Protein AF-A0A5E4AI93-F1 (afdb_monomer_lite)

Secondary structure (DSSP, 8-state):
--HHHHHHHHHHHTT-S-HHHHHHHHHHHHHHHHHT--HHHHHHHHHHHHHHHTSS-HHHHHHHHHHHHHHHHS-----S-HHHHHHHHHHHHTT---HHHHHHHHHHHHHHHHHSHHHHHHHHHHHHHHHT-

Organism: Marmota monax (NCBI:txid9995)

Radius of gyration: 15.35 Å; chains: 1; bounding box: 31×37×50 Å

Structure (mmCIF, N/CA/C/O backbone):
data_AF-A0A5E4AI93-F1
#
_entry.id   AF-A0A5E4AI93-F1
#
loop_
_atom_site.group_PDB
_atom_site.id
_atom_site.type_symbol
_atom_site.label_atom_id
_atom_site.label_alt_id
_atom_site.label_comp_id
_atom_site.label_asym_id
_atom_site.label_entity_id
_atom_site.label_seq_id
_atom_site.pdbx_PDB_ins_code
_atom_site.Cartn_x
_atom_site.Cartn_y
_atom_site.Cartn_z
_atom_site.occupancy
_atom_site.B_iso_or_equiv
_atom_site.auth_seq_id
_atom_site.auth_comp_id
_atom_site.auth_asym_id
_atom_site.auth_atom_id
_atom_site.pdbx_PDB_model_num
ATOM 1 N N . MET A 1 1 ? 15.687 -19.759 -12.188 1.00 54.41 1 MET A N 1
ATOM 2 C CA . MET A 1 1 ? 15.201 -18.393 -11.938 1.00 54.41 1 MET A CA 1
ATOM 3 C C . MET A 1 1 ? 14.155 -18.510 -10.856 1.00 54.41 1 MET A C 1
ATOM 5 O O . MET A 1 1 ? 13.080 -19.052 -11.105 1.00 54.41 1 MET A O 1
ATOM 9 N N . GLU A 1 2 ? 14.545 -18.169 -9.637 1.00 65.56 2 GLU A N 1
ATOM 10 C CA . GLU A 1 2 ? 13.668 -18.206 -8.472 1.00 65.56 2 GLU A CA 1
ATOM 11 C C . GLU A 1 2 ? 12.643 -17.069 -8.537 1.00 65.56 2 GLU A C 1
ATOM 13 O O . GLU A 1 2 ? 12.791 -16.115 -9.301 1.00 65.56 2 GLU A O 1
ATOM 18 N N . ARG A 1 3 ? 11.567 -17.156 -7.745 1.00 62.97 3 ARG A N 1
ATOM 19 C CA . ARG A 1 3 ? 10.513 -16.122 -7.720 1.00 62.97 3 ARG A CA 1
ATOM 20 C C . ARG A 1 3 ? 11.071 -14.730 -7.390 1.00 62.97 3 ARG A C 1
ATOM 22 O O . ARG A 1 3 ? 10.594 -13.751 -7.957 1.00 62.97 3 ARG A O 1
ATOM 29 N N . ALA A 1 4 ? 12.089 -14.665 -6.530 1.00 62.66 4 ALA A N 1
ATOM 30 C CA . ALA A 1 4 ? 12.788 -13.433 -6.169 1.00 62.66 4 ALA A CA 1
ATOM 31 C C . ALA A 1 4 ? 13.535 -12.812 -7.364 1.00 62.66 4 ALA A C 1
ATOM 33 O O . ALA A 1 4 ? 13.434 -11.606 -7.582 1.00 62.66 4 ALA A O 1
ATOM 34 N N . ASP A 1 5 ? 14.178 -13.632 -8.200 1.00 56.00 5 ASP A N 1
ATOM 35 C CA . ASP A 1 5 ? 14.904 -13.164 -9.388 1.00 56.00 5 ASP A CA 1
ATOM 36 C C . ASP A 1 5 ? 13.967 -12.474 -10.388 1.00 56.00 5 ASP A C 1
ATOM 38 O O . ASP A 1 5 ? 14.295 -11.432 -10.948 1.00 56.00 5 ASP A O 1
ATOM 42 N N . VAL A 1 6 ? 12.764 -13.025 -10.596 1.00 60.16 6 VAL A N 1
ATOM 43 C CA . VAL A 1 6 ? 11.783 -12.453 -11.537 1.00 60.16 6 VAL A CA 1
ATOM 44 C C . VAL A 1 6 ? 11.258 -11.103 -11.030 1.00 60.16 6 VAL A C 1
ATOM 46 O O . VAL A 1 6 ? 11.018 -10.194 -11.827 1.00 60.16 6 VAL A O 1
ATOM 49 N N . ILE A 1 7 ? 11.092 -10.958 -9.712 1.00 63.62 7 ILE A N 1
ATOM 50 C CA . ILE A 1 7 ? 10.676 -9.702 -9.073 1.00 63.62 7 ILE A CA 1
ATOM 51 C C . ILE A 1 7 ? 11.775 -8.649 -9.214 1.00 63.62 7 ILE A C 1
ATOM 53 O O . ILE A 1 7 ? 11.495 -7.540 -9.664 1.00 63.62 7 ILE A O 1
ATOM 57 N N . MET A 1 8 ? 13.017 -9.007 -8.888 1.00 66.62 8 MET A N 1
ATOM 58 C CA . MET A 1 8 ? 14.167 -8.108 -8.963 1.00 66.62 8 MET A CA 1
ATOM 59 C C . MET A 1 8 ? 14.394 -7.609 -10.395 1.00 66.62 8 MET A C 1
ATOM 61 O O . MET A 1 8 ? 14.443 -6.403 -10.620 1.00 66.62 8 MET A O 1
ATOM 65 N N . VAL A 1 9 ? 14.377 -8.511 -11.382 1.00 64.19 9 VAL A N 1
ATOM 66 C CA . VAL A 1 9 ? 14.515 -8.158 -12.806 1.00 64.19 9 VAL A CA 1
ATOM 67 C C . VAL A 1 9 ? 13.374 -7.252 -13.281 1.00 64.19 9 VAL A C 1
ATOM 69 O O . VAL A 1 9 ? 13.596 -6.316 -14.053 1.00 64.19 9 VAL A O 1
ATOM 72 N N . ALA A 1 10 ? 12.139 -7.489 -12.823 1.00 63.38 10 ALA A N 1
ATOM 73 C CA . ALA A 1 10 ? 11.013 -6.625 -13.166 1.00 63.38 10 ALA A CA 1
ATOM 74 C C . ALA A 1 10 ? 11.162 -5.220 -12.561 1.00 63.38 10 ALA A C 1
ATOM 76 O O . ALA A 1 10 ? 10.846 -4.246 -13.240 1.00 63.38 10 ALA A O 1
ATOM 77 N N . LEU A 1 11 ? 11.656 -5.106 -11.324 1.00 65.44 11 LEU A N 1
ATOM 78 C CA . LEU A 1 11 ? 11.892 -3.825 -10.652 1.00 65.44 11 LEU A CA 1
ATOM 79 C C . LEU A 1 11 ? 13.054 -3.045 -11.287 1.00 65.44 11 LEU A C 1
ATOM 81 O O . LEU A 1 11 ? 12.909 -1.852 -11.551 1.00 65.44 11 LEU A O 1
ATOM 85 N N . GLU A 1 12 ? 14.158 -3.709 -11.628 1.00 65.75 12 GLU A N 1
ATOM 86 C CA . GLU A 1 12 ? 15.295 -3.098 -12.333 1.00 65.75 12 GLU A CA 1
ATOM 87 C C . GLU A 1 12 ? 14.884 -2.561 -13.711 1.00 65.75 12 GLU A C 1
ATOM 89 O O . GLU A 1 12 ? 15.172 -1.415 -14.067 1.00 65.75 12 GLU A O 1
ATOM 94 N N . ALA A 1 13 ? 14.110 -3.341 -14.471 1.00 60.25 13 ALA A N 1
ATOM 95 C CA . ALA A 1 13 ? 13.614 -2.932 -15.782 1.00 60.25 13 ALA A CA 1
ATOM 96 C C . ALA A 1 13 ? 12.636 -1.738 -15.723 1.00 60.25 13 ALA A C 1
ATOM 98 O O . ALA A 1 13 ? 12.449 -1.041 -16.723 1.00 60.25 13 ALA A O 1
ATOM 99 N N . MET A 1 14 ? 12.040 -1.435 -14.562 1.00 63.31 14 MET A N 1
ATOM 100 C CA . MET A 1 14 ? 11.198 -0.242 -14.376 1.00 63.31 14 MET A CA 1
ATOM 101 C C . MET A 1 14 ? 11.992 1.066 -14.246 1.00 63.31 14 MET A C 1
ATOM 103 O O . MET A 1 14 ? 11.426 2.153 -14.453 1.00 63.31 14 MET A O 1
ATOM 107 N N . ILE A 1 15 ? 13.290 0.967 -13.951 1.00 63.12 15 ILE A N 1
ATOM 108 C CA . ILE A 1 15 ? 14.234 2.091 -13.914 1.00 63.12 15 ILE A CA 1
ATOM 109 C C . ILE A 1 15 ? 14.744 2.419 -15.333 1.00 63.12 15 ILE A C 1
ATOM 111 O O . ILE A 1 15 ? 15.205 3.533 -15.580 1.00 63.12 15 ILE A O 1
ATOM 115 N N . SER A 1 16 ? 14.563 1.511 -16.304 1.00 66.75 16 SER A N 1
ATOM 116 C CA . SER A 1 16 ? 14.916 1.742 -17.711 1.00 66.75 16 SER A CA 1
ATOM 117 C C . SER A 1 16 ? 14.212 2.974 -18.301 1.00 66.75 16 SER A C 1
ATOM 119 O O . SER A 1 16 ? 13.060 3.288 -17.980 1.00 66.75 16 SER A O 1
ATOM 121 N N . THR A 1 17 ? 14.907 3.671 -19.202 1.00 58.50 17 THR A N 1
ATOM 122 C CA . THR A 1 17 ? 14.374 4.776 -20.016 1.00 58.50 17 THR A CA 1
ATOM 123 C C . THR A 1 17 ? 13.781 4.292 -21.343 1.00 58.50 17 THR A C 1
ATOM 125 O O . THR A 1 17 ? 13.082 5.052 -22.018 1.00 58.50 17 THR A O 1
ATOM 128 N N . ASN A 1 18 ? 13.994 3.025 -21.712 1.00 77.12 18 ASN A N 1
ATOM 129 C CA . ASN A 1 18 ? 13.447 2.431 -22.926 1.00 77.12 18 ASN A CA 1
ATOM 130 C C . ASN A 1 18 ? 11.978 2.024 -22.732 1.00 77.12 18 ASN A C 1
ATOM 132 O O . ASN A 1 18 ? 11.627 1.181 -21.906 1.00 77.12 18 ASN A O 1
ATOM 136 N N . ARG A 1 19 ? 11.095 2.590 -23.559 1.00 68.69 19 ARG A N 1
ATOM 137 C CA . ARG A 1 19 ? 9.645 2.360 -23.502 1.00 68.69 19 ARG A CA 1
ATOM 138 C C . ARG A 1 19 ? 9.245 0.891 -23.697 1.00 68.69 19 ARG A C 1
ATOM 140 O O . ARG A 1 19 ? 8.244 0.472 -23.116 1.00 68.69 19 ARG A O 1
ATOM 147 N N . GLN A 1 20 ? 9.973 0.126 -24.511 1.00 72.06 20 GLN A N 1
ATOM 148 C CA . GLN A 1 20 ? 9.674 -1.295 -24.736 1.00 72.06 20 GLN A CA 1
ATOM 149 C C . GLN A 1 20 ? 9.996 -2.141 -23.501 1.00 72.06 20 GLN A C 1
ATOM 151 O O . GLN A 1 20 ? 9.158 -2.951 -23.099 1.00 72.06 20 GLN A O 1
ATOM 156 N N . ASP A 1 21 ? 11.121 -1.867 -22.843 1.00 69.69 21 ASP A N 1
ATOM 157 C CA . ASP A 1 21 ? 11.526 -2.553 -21.611 1.00 69.69 21 ASP A CA 1
ATOM 158 C C . ASP A 1 21 ? 10.548 -2.251 -20.471 1.00 69.69 21 ASP A C 1
ATOM 160 O O . ASP A 1 21 ? 10.090 -3.163 -19.788 1.00 69.69 21 ASP A O 1
ATOM 164 N N . ILE A 1 22 ? 10.099 -0.996 -20.346 1.00 65.31 22 ILE A N 1
ATOM 165 C CA . ILE A 1 22 ? 9.079 -0.593 -19.363 1.00 65.31 22 ILE A CA 1
ATOM 166 C C . ILE A 1 22 ? 7.743 -1.318 -19.607 1.00 65.31 22 ILE A C 1
ATOM 168 O O . ILE A 1 22 ? 7.065 -1.722 -18.660 1.00 65.31 22 ILE A O 1
ATOM 172 N N . LEU A 1 23 ? 7.327 -1.488 -20.867 1.00 68.12 23 LEU A N 1
ATOM 173 C CA . LEU A 1 23 ? 6.086 -2.197 -21.206 1.00 68.12 23 LEU A CA 1
ATOM 174 C C . LEU A 1 23 ? 6.188 -3.703 -20.942 1.00 68.12 23 LEU A C 1
ATOM 176 O O . LEU A 1 23 ? 5.213 -4.310 -20.489 1.00 68.12 23 LEU A O 1
ATOM 180 N N . ALA A 1 24 ? 7.347 -4.305 -21.211 1.00 71.00 24 ALA A N 1
ATOM 181 C CA . ALA A 1 24 ? 7.618 -5.699 -20.885 1.00 71.00 24 ALA A CA 1
ATOM 182 C C . ALA A 1 24 ? 7.631 -5.910 -19.363 1.00 71.00 24 ALA A C 1
ATOM 184 O O . ALA A 1 24 ? 6.878 -6.748 -18.860 1.00 71.00 24 ALA A O 1
ATOM 185 N N . ALA A 1 25 ? 8.363 -5.069 -18.626 1.00 69.25 25 ALA A N 1
ATOM 186 C CA . ALA A 1 25 ? 8.393 -5.052 -17.166 1.00 69.25 25 ALA A CA 1
ATOM 187 C C . ALA A 1 25 ? 6.991 -4.858 -16.575 1.00 69.25 25 ALA A C 1
ATOM 189 O O . ALA A 1 25 ? 6.604 -5.559 -15.647 1.00 69.25 25 ALA A O 1
ATOM 190 N N . SER A 1 26 ? 6.169 -3.988 -17.174 1.00 66.19 26 SER A N 1
ATOM 191 C CA . SER A 1 26 ? 4.778 -3.774 -16.762 1.00 66.19 26 SER A CA 1
ATOM 192 C C . SER A 1 26 ? 3.922 -5.033 -16.846 1.00 66.19 26 SER A C 1
ATOM 194 O O . SER A 1 26 ? 3.146 -5.329 -15.932 1.00 66.19 26 SER A O 1
ATOM 196 N N . LYS A 1 27 ? 4.054 -5.790 -17.939 1.00 70.94 27 LYS A N 1
ATOM 197 C CA . LYS A 1 27 ? 3.325 -7.050 -18.122 1.00 70.94 27 LYS A CA 1
ATOM 198 C C . LYS A 1 27 ? 3.794 -8.113 -17.133 1.00 70.94 27 LYS A C 1
ATOM 200 O O . LYS A 1 27 ? 2.951 -8.807 -16.566 1.00 70.94 27 LYS A O 1
ATOM 205 N N . VAL A 1 28 ? 5.104 -8.211 -16.909 1.00 71.12 28 VAL A N 1
ATOM 206 C CA . VAL A 1 28 ? 5.699 -9.153 -15.953 1.00 71.12 28 VAL A CA 1
ATOM 207 C C . VAL A 1 28 ? 5.265 -8.815 -14.528 1.00 71.12 28 VAL A C 1
ATOM 209 O O . VAL A 1 28 ? 4.715 -9.677 -13.849 1.00 71.12 28 VAL A O 1
ATOM 212 N N . LEU A 1 29 ? 5.378 -7.551 -14.111 1.00 69.19 29 LEU A N 1
ATOM 213 C CA . LEU A 1 29 ? 4.958 -7.098 -12.786 1.00 69.19 29 LEU A CA 1
ATOM 214 C C . LEU A 1 29 ? 3.467 -7.367 -12.550 1.00 69.19 29 LEU A C 1
ATOM 216 O O . LEU A 1 29 ? 3.088 -7.910 -11.518 1.00 69.19 29 LEU A O 1
ATOM 220 N N . LYS A 1 30 ? 2.607 -7.074 -13.535 1.00 70.06 30 LYS A N 1
ATOM 221 C CA . LYS A 1 30 ? 1.175 -7.402 -13.460 1.00 70.06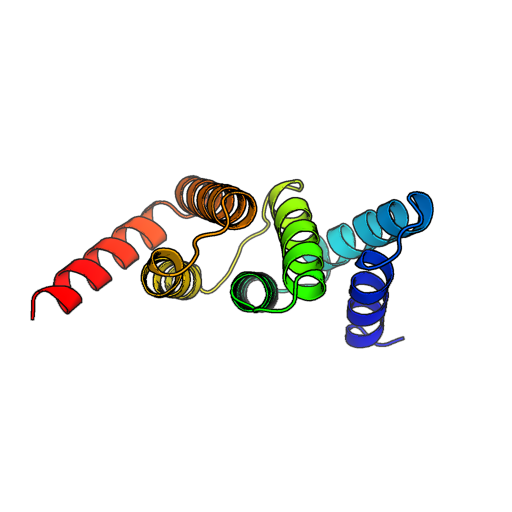 30 LYS A CA 1
ATOM 222 C C . LYS A 1 30 ? 0.946 -8.900 -13.247 1.00 70.06 30 LYS A C 1
ATOM 224 O O . LYS A 1 30 ? 0.085 -9.282 -12.458 1.00 70.06 30 LYS A O 1
ATOM 229 N N . MET A 1 31 ? 1.670 -9.743 -13.980 1.00 70.12 31 MET A N 1
ATOM 230 C CA . MET A 1 31 ? 1.544 -11.194 -13.866 1.00 70.12 31 MET A CA 1
ATOM 231 C C . MET A 1 31 ? 1.982 -11.678 -12.480 1.00 70.12 31 MET A C 1
ATOM 233 O O . MET A 1 31 ? 1.273 -12.478 -11.875 1.00 70.12 31 MET A O 1
ATOM 237 N N . ILE A 1 32 ? 3.087 -11.147 -11.954 1.00 68.06 32 ILE A N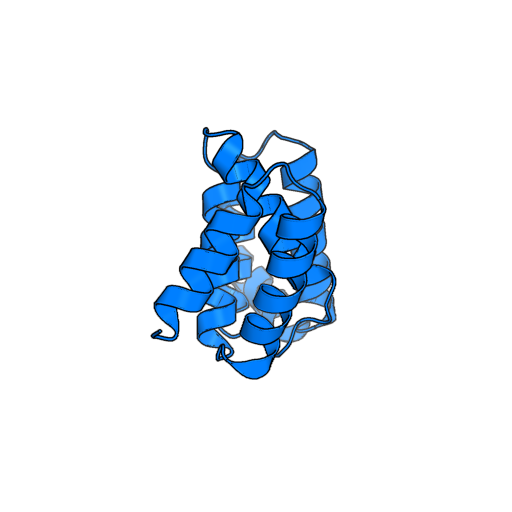 1
ATOM 238 C CA . ILE A 1 32 ? 3.585 -11.434 -10.604 1.00 68.06 32 ILE A CA 1
ATOM 239 C C . ILE A 1 32 ? 2.551 -11.032 -9.549 1.00 68.06 32 ILE A C 1
ATOM 241 O O . ILE A 1 32 ? 2.092 -11.881 -8.787 1.00 68.06 32 ILE A O 1
ATOM 245 N N . LEU A 1 33 ? 2.112 -9.771 -9.568 1.00 66.94 33 LEU A N 1
ATOM 246 C CA . LEU A 1 33 ? 1.171 -9.209 -8.595 1.00 66.94 33 LEU A CA 1
ATOM 247 C C . LEU A 1 33 ? -0.147 -9.990 -8.525 1.00 66.94 33 LEU A C 1
ATOM 249 O O . LEU A 1 33 ? -0.706 -10.174 -7.444 1.00 66.94 33 LEU A O 1
ATOM 253 N N . LYS A 1 34 ? -0.653 -10.447 -9.679 1.00 68.00 34 LYS A N 1
ATOM 254 C CA . LYS A 1 34 ? -1.934 -11.160 -9.754 1.00 68.00 34 LYS A CA 1
ATOM 255 C C . LYS A 1 34 ? -1.836 -12.659 -9.493 1.00 68.00 34 LYS A C 1
ATOM 257 O O . LYS A 1 34 ? -2.782 -13.221 -8.958 1.00 68.00 34 LYS A O 1
ATOM 262 N N . LYS A 1 35 ? -0.768 -13.317 -9.948 1.00 69.00 35 LYS A N 1
ATOM 263 C CA . LYS A 1 35 ? -0.712 -14.787 -10.024 1.00 69.00 35 LYS A CA 1
ATOM 264 C C . LYS A 1 35 ? 0.268 -15.415 -9.036 1.00 69.00 35 LYS A C 1
ATOM 266 O O . LYS A 1 35 ? 0.130 -16.597 -8.742 1.00 69.00 35 LYS A O 1
ATOM 271 N N . TYR A 1 36 ? 1.251 -14.655 -8.558 1.00 69.50 36 TYR A N 1
ATOM 272 C CA . TYR A 1 36 ? 2.372 -15.205 -7.794 1.00 69.50 36 TYR A CA 1
ATOM 273 C C . TYR A 1 36 ? 2.519 -14.624 -6.392 1.00 69.50 36 TYR A C 1
ATOM 275 O O . TYR A 1 36 ? 3.095 -15.310 -5.555 1.00 69.50 36 TYR A O 1
ATOM 283 N N . LEU A 1 37 ? 1.989 -13.425 -6.134 1.00 73.81 37 LEU A N 1
ATOM 284 C CA . LEU A 1 37 ? 1.977 -12.848 -4.792 1.00 73.81 37 LEU A CA 1
ATOM 285 C C . LEU A 1 37 ? 0.728 -13.259 -4.011 1.00 73.81 37 LEU A C 1
ATOM 287 O O . LEU A 1 37 ? -0.390 -13.264 -4.534 1.00 73.81 37 LEU A O 1
ATOM 291 N N . THR A 1 38 ? 0.921 -13.563 -2.737 1.00 83.81 38 THR A N 1
ATOM 292 C CA . THR A 1 38 ? -0.130 -13.671 -1.723 1.00 83.81 38 THR A CA 1
ATOM 293 C C . THR A 1 38 ? -0.678 -12.282 -1.357 1.00 83.81 38 THR A C 1
ATOM 295 O O . THR A 1 38 ? -0.052 -11.267 -1.681 1.00 83.81 38 THR A O 1
ATOM 298 N N . PRO A 1 39 ? -1.844 -12.188 -0.684 1.00 84.88 39 PRO A N 1
ATOM 299 C CA . PRO A 1 39 ? -2.336 -10.910 -0.167 1.00 84.88 39 PRO A CA 1
ATOM 300 C C . PRO A 1 39 ? -1.318 -10.178 0.717 1.00 84.88 39 PRO A C 1
ATOM 302 O O . PRO A 1 39 ? -1.206 -8.958 0.616 1.00 84.88 39 PRO A O 1
ATOM 305 N N . MET A 1 40 ? -0.544 -10.915 1.522 1.00 84.56 40 MET A N 1
ATOM 306 C CA . MET A 1 40 ? 0.485 -10.348 2.401 1.00 84.56 40 MET A CA 1
ATOM 307 C C . MET A 1 40 ? 1.658 -9.772 1.606 1.00 84.56 40 MET A C 1
ATOM 309 O O . MET A 1 40 ? 1.988 -8.607 1.772 1.00 84.56 40 MET A O 1
ATOM 313 N N . GLU A 1 41 ? 2.209 -10.522 0.650 1.00 81.62 41 GLU A N 1
ATOM 314 C CA . GLU A 1 41 ? 3.318 -10.020 -0.177 1.00 81.62 41 GLU A CA 1
ATOM 315 C C . GLU A 1 41 ? 2.894 -8.824 -1.048 1.00 81.62 41 GLU A C 1
ATOM 317 O O . GLU A 1 41 ? 3.702 -7.949 -1.353 1.00 81.62 41 GLU A O 1
ATOM 322 N N . ARG A 1 42 ? 1.616 -8.743 -1.454 1.00 82.50 42 ARG A N 1
ATOM 323 C CA . ARG A 1 42 ? 1.083 -7.539 -2.116 1.00 82.50 42 ARG A CA 1
ATOM 324 C C . ARG A 1 42 ? 1.100 -6.326 -1.191 1.00 82.50 42 ARG A C 1
ATOM 326 O O . ARG A 1 42 ? 1.406 -5.232 -1.662 1.00 82.50 42 ARG A O 1
ATOM 333 N N . ALA A 1 43 ? 0.765 -6.519 0.082 1.00 85.81 43 ALA A N 1
ATOM 334 C CA . ALA A 1 43 ? 0.833 -5.474 1.092 1.00 85.81 43 ALA A CA 1
ATOM 335 C C . ALA A 1 43 ? 2.273 -4.991 1.278 1.00 85.81 43 ALA A C 1
ATOM 337 O O . ALA A 1 43 ? 2.520 -3.791 1.211 1.00 85.81 43 ALA A O 1
ATOM 338 N N . ASP A 1 44 ? 3.223 -5.924 1.386 1.00 84.00 44 ASP A N 1
ATOM 339 C CA . ASP A 1 44 ? 4.644 -5.611 1.549 1.00 84.00 44 ASP A CA 1
ATOM 340 C C . ASP A 1 44 ? 5.182 -4.801 0.360 1.00 84.00 44 ASP A C 1
ATOM 342 O O . ASP A 1 44 ? 5.852 -3.788 0.542 1.00 84.00 44 ASP A O 1
ATOM 346 N N . VAL A 1 45 ? 4.823 -5.171 -0.876 1.00 81.06 45 VAL A N 1
ATOM 347 C CA . VAL A 1 45 ? 5.208 -4.402 -2.075 1.00 81.06 45 VAL A CA 1
ATOM 348 C C . VAL A 1 45 ? 4.616 -2.987 -2.061 1.00 81.06 45 VAL A C 1
ATOM 350 O O . VAL A 1 45 ? 5.283 -2.039 -2.479 1.00 81.06 45 VAL A O 1
ATOM 353 N N . ILE A 1 46 ? 3.371 -2.824 -1.600 1.00 84.62 46 ILE A N 1
ATOM 354 C CA . ILE A 1 46 ? 2.745 -1.501 -1.464 1.00 84.62 46 ILE A CA 1
ATOM 355 C C . ILE A 1 46 ? 3.463 -0.683 -0.389 1.00 84.62 46 ILE A C 1
ATOM 357 O O . ILE A 1 46 ? 3.758 0.484 -0.640 1.00 84.62 46 ILE A O 1
ATOM 361 N N . MET A 1 47 ? 3.779 -1.289 0.756 1.00 86.75 47 MET A N 1
ATOM 362 C CA . MET A 1 47 ? 4.473 -0.638 1.865 1.00 86.75 47 MET A CA 1
ATOM 363 C C . MET A 1 47 ? 5.864 -0.156 1.448 1.00 86.75 47 MET A C 1
ATOM 365 O O . MET A 1 47 ? 6.150 1.032 1.553 1.00 86.75 47 MET A O 1
ATOM 369 N N . VAL A 1 48 ? 6.677 -1.029 0.845 1.00 84.56 48 VAL A N 1
ATOM 370 C CA . VAL A 1 48 ? 8.020 -0.679 0.344 1.00 84.56 48 VAL A CA 1
ATOM 371 C C . VAL A 1 48 ? 7.953 0.458 -0.678 1.00 84.56 48 VAL A C 1
ATOM 373 O O . VAL A 1 48 ? 8.794 1.357 -0.689 1.00 84.56 48 VAL A O 1
ATOM 376 N N . ALA A 1 49 ? 6.940 0.460 -1.547 1.00 82.19 49 ALA A N 1
ATOM 377 C CA . ALA A 1 49 ? 6.774 1.545 -2.505 1.00 82.19 49 ALA A CA 1
ATOM 378 C C . ALA A 1 49 ? 6.324 2.860 -1.835 1.00 82.19 49 ALA A C 1
ATOM 380 O O . ALA A 1 49 ? 6.738 3.932 -2.269 1.00 82.19 49 ALA A O 1
ATOM 381 N N . LEU A 1 50 ? 5.505 2.809 -0.782 1.00 83.44 50 LEU A N 1
ATOM 382 C CA . LEU A 1 50 ? 5.148 3.991 0.008 1.00 83.44 50 LEU A CA 1
ATOM 383 C C . LEU A 1 50 ? 6.356 4.543 0.781 1.00 83.44 50 LEU A C 1
ATOM 385 O O . LEU A 1 50 ? 6.563 5.754 0.787 1.00 83.44 50 LEU A O 1
ATOM 389 N N . GLU A 1 51 ? 7.196 3.678 1.346 1.00 83.94 51 GLU A N 1
ATOM 390 C CA . GLU A 1 51 ? 8.456 4.056 2.000 1.00 83.94 51 GLU A CA 1
ATOM 391 C C . GLU A 1 51 ? 9.414 4.745 1.025 1.00 83.94 51 GLU A C 1
ATOM 393 O O . GLU A 1 51 ? 9.915 5.840 1.289 1.00 83.94 51 GLU A O 1
ATOM 398 N N . ALA A 1 52 ? 9.608 4.157 -0.157 1.00 81.81 52 ALA A N 1
ATOM 399 C CA . ALA A 1 52 ? 10.457 4.726 -1.198 1.00 81.81 52 ALA A CA 1
ATOM 400 C C . ALA A 1 52 ? 9.938 6.078 -1.730 1.00 81.81 52 ALA A C 1
ATOM 402 O O . ALA A 1 52 ? 10.728 6.903 -2.187 1.00 81.81 52 ALA A O 1
ATOM 403 N N . MET A 1 53 ? 8.631 6.349 -1.636 1.00 77.94 53 MET A N 1
ATOM 404 C CA . MET A 1 53 ? 8.053 7.658 -1.970 1.00 77.94 53 MET A CA 1
ATOM 405 C C . MET A 1 53 ? 8.419 8.770 -0.980 1.00 77.94 53 MET A C 1
ATOM 407 O O . MET A 1 53 ? 8.364 9.941 -1.349 1.00 77.94 53 MET A O 1
ATOM 411 N N . ILE A 1 54 ? 8.784 8.423 0.254 1.00 76.88 54 ILE A N 1
ATOM 412 C CA . ILE A 1 54 ? 9.204 9.376 1.293 1.00 76.88 54 ILE A CA 1
ATOM 413 C C . ILE A 1 54 ? 10.737 9.568 1.277 1.00 76.88 54 ILE A C 1
ATOM 415 O O . ILE A 1 54 ? 11.277 10.418 1.984 1.00 76.88 54 ILE A O 1
ATOM 419 N N . SER A 1 55 ? 11.453 8.826 0.422 1.00 73.56 55 SER A N 1
ATOM 420 C CA . SER A 1 55 ? 12.894 8.977 0.202 1.00 73.56 55 SER A CA 1
ATOM 421 C C . SER A 1 55 ? 13.264 10.384 -0.284 1.00 73.56 55 SER A C 1
ATOM 423 O O . SER A 1 55 ? 12.510 11.055 -0.986 1.00 73.56 55 SER A O 1
ATOM 425 N N . THR A 1 56 ? 14.483 10.823 0.028 1.00 71.81 56 THR A N 1
ATOM 426 C CA . THR A 1 56 ? 15.072 12.048 -0.540 1.00 71.81 56 THR A CA 1
ATOM 427 C C . THR A 1 56 ? 15.654 11.824 -1.942 1.00 71.81 56 THR A C 1
ATOM 429 O O . THR A 1 56 ? 15.951 12.785 -2.658 1.00 71.81 56 THR A O 1
ATOM 432 N N . ASN A 1 57 ? 15.799 10.565 -2.370 1.00 80.44 57 ASN A N 1
ATOM 433 C CA . ASN A 1 57 ? 16.309 10.197 -3.684 1.00 80.44 57 ASN A CA 1
ATOM 434 C C . ASN A 1 57 ? 15.194 10.220 -4.739 1.00 80.44 57 ASN A C 1
ATOM 436 O O . ASN A 1 57 ? 14.266 9.413 -4.736 1.00 80.44 57 ASN A O 1
ATOM 440 N N . ARG A 1 58 ? 15.336 11.113 -5.722 1.00 73.75 58 ARG A N 1
ATOM 441 C CA . ARG A 1 58 ? 14.370 11.274 -6.819 1.00 73.75 58 ARG A CA 1
ATOM 442 C C . ARG A 1 58 ? 14.161 10.004 -7.648 1.00 73.75 58 ARG A C 1
ATOM 444 O O . ARG A 1 58 ? 13.068 9.822 -8.175 1.00 73.75 58 ARG A O 1
ATOM 451 N N . GLN A 1 59 ? 15.181 9.159 -7.805 1.00 74.94 59 GLN A N 1
ATOM 452 C CA . GLN A 1 59 ? 15.051 7.921 -8.582 1.00 74.94 59 GLN A CA 1
ATOM 453 C C . GLN A 1 59 ? 14.156 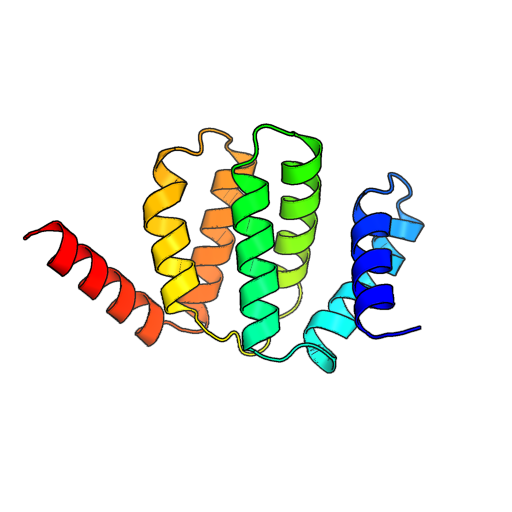6.911 -7.865 1.00 74.94 59 GLN A C 1
ATOM 455 O O . GLN A 1 59 ? 13.281 6.325 -8.502 1.00 74.94 59 GLN A O 1
ATOM 460 N N . ASP A 1 60 ? 14.300 6.791 -6.546 1.00 74.75 60 ASP A N 1
ATOM 461 C CA . ASP A 1 60 ? 13.480 5.902 -5.719 1.00 74.75 60 ASP A CA 1
ATOM 462 C C . ASP A 1 60 ? 12.018 6.356 -5.744 1.00 74.75 60 ASP A C 1
ATOM 464 O O . ASP A 1 60 ? 11.125 5.555 -6.018 1.00 74.75 60 ASP A O 1
ATOM 468 N N . ILE A 1 61 ? 11.779 7.666 -5.608 1.00 73.94 61 ILE A N 1
ATOM 469 C CA . ILE A 1 61 ? 10.438 8.263 -5.705 1.00 73.94 61 ILE A CA 1
ATOM 470 C C . ILE A 1 61 ? 9.802 7.974 -7.076 1.00 73.94 61 ILE A C 1
ATOM 472 O O . ILE A 1 61 ? 8.630 7.596 -7.171 1.00 73.94 61 ILE A O 1
ATOM 476 N N . LEU A 1 62 ? 10.563 8.127 -8.167 1.00 72.50 62 LEU A N 1
ATOM 477 C CA . LEU A 1 62 ? 10.070 7.863 -9.523 1.00 72.50 62 LEU A CA 1
ATOM 478 C C . LEU A 1 62 ? 9.776 6.378 -9.756 1.00 72.50 62 LEU A C 1
ATOM 480 O O . LEU A 1 62 ? 8.745 6.050 -10.356 1.00 72.50 62 LEU A O 1
ATOM 484 N N . ALA A 1 63 ? 10.652 5.484 -9.297 1.00 73.62 63 ALA A N 1
ATOM 485 C CA . ALA A 1 63 ? 10.455 4.042 -9.385 1.00 73.62 63 ALA A CA 1
ATOM 486 C C . ALA A 1 63 ? 9.214 3.618 -8.588 1.00 73.62 63 ALA A C 1
ATOM 488 O O . ALA A 1 63 ? 8.310 2.989 -9.145 1.00 73.62 63 ALA A O 1
ATOM 489 N N . ALA A 1 64 ? 9.100 4.073 -7.341 1.00 77.62 64 ALA A N 1
ATOM 490 C CA . ALA A 1 64 ? 7.957 3.836 -6.474 1.00 77.62 64 ALA A CA 1
ATOM 491 C C . ALA A 1 64 ? 6.641 4.347 -7.077 1.00 77.62 64 ALA A C 1
ATOM 493 O O . ALA A 1 64 ? 5.644 3.624 -7.116 1.00 77.62 64 ALA A O 1
ATOM 494 N N . SER A 1 65 ? 6.638 5.560 -7.647 1.00 75.19 65 SER A N 1
ATOM 495 C CA . SER A 1 65 ? 5.468 6.113 -8.344 1.00 75.19 65 SER A CA 1
ATOM 496 C C . SER A 1 65 ? 5.030 5.244 -9.518 1.00 75.19 65 SER A C 1
ATOM 498 O O . SER A 1 65 ? 3.831 5.028 -9.712 1.00 75.19 65 SER A O 1
ATOM 500 N N . LYS A 1 66 ? 5.977 4.705 -10.294 1.00 75.38 66 LYS A N 1
ATOM 501 C CA . LYS A 1 66 ? 5.667 3.781 -11.392 1.00 75.38 66 LYS A CA 1
ATOM 502 C C . LYS A 1 66 ? 5.107 2.455 -10.871 1.00 75.38 66 LYS A C 1
ATOM 504 O O . LYS A 1 66 ? 4.105 1.992 -11.418 1.00 75.38 66 LYS A O 1
ATOM 509 N N . VAL A 1 67 ? 5.713 1.865 -9.836 1.00 75.81 67 VAL A N 1
ATOM 510 C CA . VAL A 1 67 ? 5.255 0.607 -9.212 1.00 75.81 67 VAL A CA 1
ATOM 511 C C . VAL A 1 67 ? 3.828 0.765 -8.702 1.00 75.81 67 VAL A C 1
ATOM 513 O O . VAL A 1 67 ? 2.938 0.022 -9.122 1.00 75.81 67 VAL A O 1
ATOM 516 N N . LEU A 1 68 ? 3.570 1.805 -7.908 1.00 76.19 68 LEU A N 1
ATOM 517 C CA . LEU A 1 68 ? 2.248 2.077 -7.354 1.00 76.19 68 LEU A CA 1
ATOM 518 C C . LEU A 1 68 ? 1.232 2.365 -8.457 1.00 76.19 68 LEU A C 1
ATOM 520 O O . LEU A 1 68 ? 0.201 1.704 -8.512 1.00 76.19 68 LEU A O 1
ATOM 524 N N . LYS A 1 69 ? 1.529 3.232 -9.435 1.00 74.94 69 LYS A N 1
ATOM 525 C CA . LYS A 1 69 ? 0.618 3.455 -10.577 1.00 74.94 69 LYS A CA 1
ATOM 526 C C . LYS A 1 69 ? 0.256 2.164 -11.307 1.00 74.94 69 LYS A C 1
ATOM 528 O O . LYS A 1 69 ? -0.875 2.038 -11.771 1.00 74.94 69 LYS A O 1
ATOM 533 N N . MET A 1 70 ? 1.180 1.215 -11.424 1.00 71.50 70 MET A N 1
ATOM 534 C CA . MET A 1 70 ? 0.893 -0.074 -12.047 1.00 71.50 70 MET A CA 1
ATOM 535 C C . MET A 1 70 ? 0.013 -0.975 -11.190 1.00 71.50 70 MET A C 1
ATOM 537 O O . MET A 1 70 ? -0.931 -1.551 -11.733 1.00 71.50 70 MET A O 1
ATOM 541 N N . ILE A 1 71 ? 0.274 -1.053 -9.884 1.00 69.62 71 ILE A N 1
ATOM 542 C CA . ILE A 1 71 ? -0.574 -1.782 -8.930 1.00 69.62 71 ILE A CA 1
ATOM 543 C C . ILE A 1 71 ? -2.013 -1.250 -9.008 1.00 69.62 71 ILE A C 1
ATOM 545 O O . ILE A 1 71 ? -2.954 -2.021 -9.178 1.00 69.62 71 ILE A O 1
ATOM 549 N N . LEU A 1 72 ? -2.179 0.076 -9.016 1.00 66.94 72 LEU A N 1
ATOM 550 C CA . LEU A 1 72 ? -3.490 0.732 -9.070 1.00 66.94 72 LEU A CA 1
ATOM 551 C C . LEU A 1 72 ? -4.180 0.622 -10.439 1.00 66.94 72 LEU A C 1
ATOM 553 O O . LEU A 1 72 ? -5.407 0.626 -10.518 1.00 66.94 72 LEU A O 1
ATOM 557 N N . LYS A 1 73 ? -3.420 0.549 -11.541 1.00 68.38 73 LYS A N 1
ATOM 558 C CA . LYS A 1 73 ? -3.978 0.472 -12.905 1.00 68.38 73 LYS A CA 1
ATOM 559 C C . LYS A 1 73 ? -4.637 -0.875 -13.196 1.00 68.38 73 LYS A C 1
ATOM 561 O O . LYS A 1 73 ? -5.522 -0.949 -14.048 1.00 68.38 73 LYS A O 1
ATOM 566 N N . TYR A 1 74 ? -4.209 -1.946 -12.537 1.00 63.41 74 TYR A N 1
ATOM 567 C CA . TYR A 1 74 ? -4.695 -3.291 -12.816 1.00 63.41 74 TYR A CA 1
ATOM 568 C C . TYR A 1 74 ? -5.444 -3.854 -11.613 1.00 63.41 74 TYR A C 1
ATOM 570 O O . TYR A 1 74 ? -4.861 -4.672 -10.921 1.00 63.41 74 TYR A O 1
ATOM 578 N N . SER A 1 75 ? -6.714 -3.455 -11.424 1.00 57.53 75 SER A N 1
ATOM 579 C CA . SER A 1 75 ? -7.696 -4.009 -10.463 1.00 57.53 75 SER A CA 1
ATOM 580 C C . SER A 1 75 ? -7.046 -4.766 -9.296 1.00 57.53 75 SER A C 1
ATOM 582 O O . SER A 1 75 ? -6.705 -5.947 -9.439 1.00 57.53 75 SER A O 1
ATOM 584 N N . ILE A 1 76 ? -6.843 -4.074 -8.184 1.00 63.12 76 ILE A N 1
ATOM 585 C CA . ILE A 1 76 ? -6.152 -4.599 -7.012 1.00 63.12 76 ILE A CA 1
ATOM 586 C C . ILE A 1 76 ? -6.730 -5.981 -6.632 1.00 63.12 76 ILE A C 1
ATOM 588 O O . ILE A 1 76 ? -7.904 -6.061 -6.276 1.00 63.12 76 ILE A O 1
ATOM 592 N N . PRO A 1 77 ? -5.956 -7.077 -6.753 1.00 69.31 77 PRO A N 1
ATOM 593 C CA . PRO A 1 77 ? -6.308 -8.347 -6.126 1.00 69.31 77 PRO A CA 1
ATOM 594 C C . PRO A 1 77 ? -6.268 -8.176 -4.606 1.00 69.31 77 PRO A C 1
ATOM 596 O O . PRO A 1 77 ? -5.562 -7.294 -4.128 1.00 69.31 77 PRO A O 1
ATOM 599 N N . GLU A 1 78 ? -6.958 -9.037 -3.863 1.00 81.12 78 GLU A N 1
ATOM 600 C CA . GLU A 1 78 ? -7.032 -9.012 -2.393 1.00 81.12 78 GLU A CA 1
ATOM 601 C C . GLU A 1 78 ? -5.705 -8.605 -1.715 1.00 81.12 78 GLU A C 1
ATOM 603 O O . GLU A 1 78 ? -4.688 -9.263 -1.915 1.00 81.12 78 GLU A O 1
ATOM 608 N N . ILE A 1 79 ? -5.672 -7.518 -0.951 1.00 84.94 79 ILE A N 1
ATOM 609 C CA . ILE A 1 79 ? -4.498 -7.035 -0.216 1.00 84.94 79 ILE A CA 1
ATOM 610 C C . ILE A 1 79 ? -4.681 -7.441 1.245 1.00 84.94 79 ILE A C 1
ATOM 612 O O . ILE A 1 79 ? -5.754 -7.243 1.802 1.00 84.94 79 ILE A O 1
ATOM 616 N N . GLY A 1 80 ? -3.644 -8.011 1.856 1.00 86.31 80 GLY A N 1
ATOM 617 C CA . GLY A 1 80 ? -3.603 -8.202 3.305 1.00 86.31 80 GLY A CA 1
ATOM 618 C C . GLY A 1 80 ? -3.155 -6.926 4.018 1.00 86.31 80 GLY A C 1
ATOM 619 O O . GLY A 1 80 ? -2.608 -6.030 3.386 1.00 86.31 80 GLY A O 1
ATOM 620 N N . LYS A 1 81 ? -3.333 -6.857 5.342 1.00 90.38 81 LYS A N 1
ATOM 621 C CA . LYS A 1 81 ? -2.781 -5.773 6.180 1.00 90.38 81 LYS A CA 1
ATOM 622 C C . LYS A 1 81 ? -3.179 -4.366 5.709 1.00 90.38 81 LYS A C 1
ATOM 624 O O . LYS A 1 81 ? -2.361 -3.444 5.713 1.00 90.38 81 LYS A O 1
ATOM 629 N N . VAL A 1 82 ? -4.428 -4.185 5.279 1.00 90.69 82 VAL A N 1
ATOM 630 C CA . VAL A 1 82 ? -4.880 -2.873 4.798 1.00 90.69 82 VAL A CA 1
ATOM 631 C C . VAL A 1 82 ? -4.828 -1.856 5.935 1.00 90.69 82 VAL A C 1
ATOM 633 O O . VAL A 1 82 ? -4.387 -0.732 5.703 1.00 90.69 82 VAL A O 1
ATOM 636 N N . SER A 1 83 ? -5.155 -2.262 7.165 1.00 92.25 83 SER A N 1
ATOM 637 C CA . SER A 1 83 ? -4.988 -1.423 8.356 1.00 92.25 83 SER A CA 1
ATOM 638 C C . SER A 1 83 ? -3.561 -0.872 8.522 1.00 92.25 83 SER A C 1
ATOM 640 O O . SER A 1 83 ? -3.399 0.328 8.726 1.00 92.25 83 SER A O 1
ATOM 642 N N . GLU A 1 84 ? -2.520 -1.698 8.351 1.00 93.25 84 GLU A N 1
ATOM 643 C CA . GLU A 1 84 ? -1.113 -1.268 8.474 1.00 93.25 84 GLU A CA 1
ATOM 644 C C . GLU A 1 84 ? -0.756 -0.218 7.407 1.00 93.25 84 GLU A C 1
ATOM 646 O O . GLU A 1 84 ? -0.092 0.777 7.693 1.00 93.25 84 GLU A O 1
ATOM 651 N N . ILE A 1 85 ? -1.241 -0.400 6.173 1.00 91.25 85 ILE A N 1
ATOM 652 C CA . ILE A 1 85 ? -1.027 0.557 5.076 1.00 91.25 85 ILE A CA 1
ATOM 653 C C . ILE A 1 85 ? -1.705 1.900 5.385 1.00 91.25 85 ILE A C 1
ATOM 655 O O . ILE A 1 85 ? -1.136 2.960 5.115 1.00 91.25 85 ILE A O 1
ATOM 659 N N . ILE A 1 86 ? -2.918 1.876 5.942 1.00 92.19 86 ILE A N 1
ATOM 660 C CA . ILE A 1 86 ? -3.656 3.089 6.318 1.00 92.19 86 ILE A CA 1
ATOM 661 C C . ILE A 1 86 ? -2.961 3.827 7.461 1.00 92.19 86 ILE A C 1
ATOM 663 O O . ILE A 1 86 ? -2.781 5.042 7.358 1.00 92.19 86 ILE A O 1
ATOM 667 N N . GLU A 1 87 ? -2.538 3.109 8.504 1.00 91.75 87 GLU A N 1
ATOM 668 C CA . GLU A 1 87 ? -1.758 3.669 9.613 1.00 91.75 87 GLU A CA 1
ATOM 669 C C . GLU A 1 87 ? -0.489 4.351 9.074 1.00 91.75 87 GLU A C 1
ATOM 671 O O . GLU A 1 87 ? -0.252 5.530 9.350 1.00 91.75 87 GLU A O 1
ATOM 676 N N . TYR A 1 88 ? 0.267 3.670 8.207 1.00 90.00 88 TYR A N 1
ATOM 677 C CA . TYR A 1 88 ? 1.474 4.225 7.593 1.00 90.00 88 TYR A CA 1
ATOM 678 C C . TYR A 1 88 ? 1.206 5.522 6.816 1.00 90.00 88 TYR A C 1
ATOM 680 O O . TYR A 1 88 ? 1.874 6.540 7.025 1.00 90.00 88 TYR A O 1
ATOM 688 N N . ILE A 1 89 ? 0.197 5.514 5.935 1.00 88.62 89 ILE A N 1
ATOM 689 C CA . ILE A 1 89 ? -0.180 6.699 5.153 1.00 88.62 89 ILE A CA 1
ATOM 690 C C . ILE A 1 89 ? -0.558 7.851 6.086 1.00 88.62 89 ILE A C 1
ATOM 692 O O . ILE A 1 89 ? -0.092 8.970 5.878 1.00 88.62 89 ILE A O 1
ATOM 696 N N . TYR A 1 90 ? -1.373 7.595 7.111 1.00 88.12 90 TYR A N 1
ATOM 697 C CA . TYR A 1 90 ? -1.823 8.625 8.043 1.00 88.12 90 TYR A CA 1
ATOM 698 C C . TYR A 1 90 ? -0.646 9.314 8.744 1.00 88.12 90 TYR A C 1
ATOM 700 O O . TYR A 1 90 ? -0.552 10.543 8.730 1.00 88.12 90 TYR A O 1
ATOM 708 N N . PHE A 1 91 ? 0.285 8.534 9.300 1.00 86.19 91 PHE A N 1
ATOM 709 C CA . PHE A 1 91 ? 1.390 9.087 10.081 1.00 86.19 91 PHE A CA 1
ATOM 710 C C . PHE A 1 91 ? 2.457 9.779 9.230 1.00 86.19 91 PHE A C 1
ATOM 712 O O . PHE A 1 91 ? 3.150 10.661 9.731 1.00 86.19 91 PHE A O 1
ATOM 719 N N . HIS A 1 92 ? 2.650 9.375 7.973 1.00 80.50 92 HIS A N 1
ATOM 720 C CA . HIS A 1 92 ? 3.797 9.842 7.182 1.00 80.50 92 HIS A CA 1
ATOM 721 C C . HIS A 1 92 ? 3.419 10.840 6.082 1.00 80.50 92 HIS A C 1
ATOM 723 O O . HIS A 1 92 ? 4.266 11.615 5.631 1.00 80.50 92 HIS A O 1
ATOM 729 N N . MET A 1 93 ? 2.145 10.907 5.680 1.00 76.00 93 MET A N 1
ATOM 730 C CA . MET A 1 93 ? 1.707 11.791 4.596 1.00 76.00 93 MET A CA 1
ATOM 731 C C . MET A 1 93 ? 1.821 13.284 4.942 1.00 76.00 93 MET A C 1
ATOM 733 O O . MET A 1 93 ? 2.011 14.092 4.032 1.00 76.00 93 MET A O 1
ATOM 737 N N . TYR A 1 94 ? 1.759 13.665 6.224 1.00 68.81 94 TYR A N 1
ATOM 738 C CA . TYR A 1 94 ? 1.846 15.073 6.639 1.00 68.81 94 TYR A CA 1
ATOM 739 C C . TYR A 1 94 ? 3.174 15.739 6.236 1.00 68.81 94 TYR A C 1
ATOM 741 O O . TYR A 1 94 ? 3.217 16.939 5.970 1.00 68.81 94 TYR A O 1
ATOM 749 N N . HIS A 1 95 ? 4.253 14.960 6.137 1.00 67.19 95 HIS A N 1
ATOM 750 C CA . HIS A 1 95 ? 5.596 15.470 5.854 1.00 67.19 95 HIS A CA 1
ATOM 751 C C . HIS A 1 95 ? 5.954 15.487 4.360 1.00 67.19 95 HIS A C 1
ATOM 753 O O . HIS A 1 95 ? 6.978 16.053 3.975 1.00 67.19 95 HIS A O 1
ATOM 759 N N . ILE A 1 96 ? 5.116 14.904 3.497 1.00 70.94 96 ILE A N 1
ATOM 760 C CA . ILE A 1 96 ? 5.373 14.828 2.057 1.00 70.94 96 ILE A CA 1
ATOM 761 C C . ILE A 1 96 ? 4.924 16.130 1.397 1.00 70.94 96 ILE A C 1
ATOM 763 O O . ILE A 1 96 ? 3.730 16.395 1.285 1.00 70.94 96 ILE A O 1
ATOM 767 N N . THR A 1 97 ? 5.865 16.931 0.901 1.00 68.38 97 THR A N 1
ATOM 768 C CA . THR A 1 97 ? 5.574 18.221 0.244 1.00 68.38 97 THR A CA 1
ATOM 769 C C . THR A 1 97 ? 5.454 18.124 -1.280 1.00 68.38 97 THR A C 1
ATOM 771 O O . THR A 1 97 ? 4.896 19.017 -1.918 1.00 68.38 97 THR A O 1
ATOM 774 N N . GLU A 1 98 ? 5.940 17.037 -1.885 1.00 74.81 98 GLU A N 1
ATOM 775 C CA . GLU A 1 98 ? 5.961 16.849 -3.337 1.00 74.81 98 GLU A CA 1
ATOM 776 C C . GLU A 1 98 ? 4.567 16.472 -3.870 1.00 74.81 98 GLU A C 1
ATOM 778 O O . GLU A 1 98 ? 3.966 15.460 -3.493 1.00 74.81 98 GLU A O 1
ATOM 783 N N . SER A 1 99 ? 4.024 17.313 -4.753 1.00 77.12 99 SER A N 1
ATOM 784 C CA . SER A 1 99 ? 2.624 17.240 -5.187 1.00 77.12 99 SER A CA 1
ATOM 785 C C . SER A 1 99 ? 2.291 15.965 -5.970 1.00 77.12 99 SER A C 1
ATOM 787 O O . SER A 1 99 ? 1.187 15.428 -5.832 1.00 77.12 99 SER A O 1
ATOM 789 N N . THR A 1 100 ? 3.234 15.428 -6.752 1.00 73.31 100 THR A N 1
ATOM 790 C CA . THR A 1 100 ? 3.028 14.184 -7.509 1.00 73.31 100 THR A CA 1
ATOM 791 C C . THR A 1 100 ? 2.898 12.988 -6.571 1.00 73.31 100 THR A C 1
ATOM 793 O O . THR A 1 100 ? 1.983 12.172 -6.738 1.00 73.31 100 THR A O 1
ATOM 796 N N . THR A 1 101 ? 3.759 12.902 -5.558 1.00 73.00 101 THR A N 1
ATOM 797 C CA . THR A 1 101 ? 3.713 11.873 -4.517 1.00 73.00 101 THR A CA 1
ATOM 798 C C . THR A 1 101 ? 2.413 11.965 -3.730 1.00 73.00 101 THR A C 1
ATOM 800 O O . THR A 1 101 ? 1.679 10.978 -3.665 1.00 73.00 101 THR A O 1
ATOM 803 N N . GLN A 1 102 ? 2.023 13.161 -3.27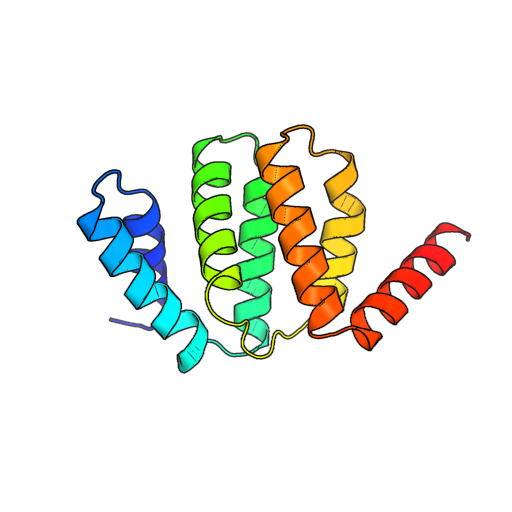1 1.00 79.38 102 GLN A N 1
ATOM 804 C CA . GLN A 1 102 ? 0.728 13.355 -2.608 1.00 79.38 102 GLN A CA 1
ATOM 805 C C . GLN A 1 102 ? -0.457 12.902 -3.475 1.00 79.38 102 GLN A C 1
ATOM 807 O O . GLN A 1 102 ? -1.386 12.266 -2.979 1.00 79.38 102 GLN A O 1
ATOM 812 N N . SER A 1 103 ? -0.455 13.230 -4.773 1.00 82.19 103 SER A N 1
ATOM 813 C CA . SER A 1 103 ? -1.536 12.834 -5.687 1.00 82.19 103 SER A CA 1
ATOM 814 C C . SER A 1 103 ? -1.620 11.313 -5.861 1.00 82.19 103 SER A C 1
ATOM 816 O O . SER A 1 103 ? -2.713 10.754 -5.971 1.00 82.19 103 SER A O 1
ATOM 818 N N . THR A 1 104 ? -0.470 10.633 -5.842 1.00 77.50 104 THR A N 1
ATOM 819 C CA . THR A 1 104 ? -0.395 9.178 -5.976 1.00 77.50 104 THR A CA 1
ATOM 820 C C . THR A 1 104 ? -0.890 8.500 -4.702 1.00 77.50 104 THR A C 1
ATOM 822 O O . THR A 1 104 ? -1.746 7.625 -4.789 1.00 77.50 104 THR A O 1
ATOM 825 N N . ILE A 1 105 ? -0.449 8.964 -3.530 1.00 80.94 105 ILE A N 1
ATOM 826 C CA . ILE A 1 105 ? -0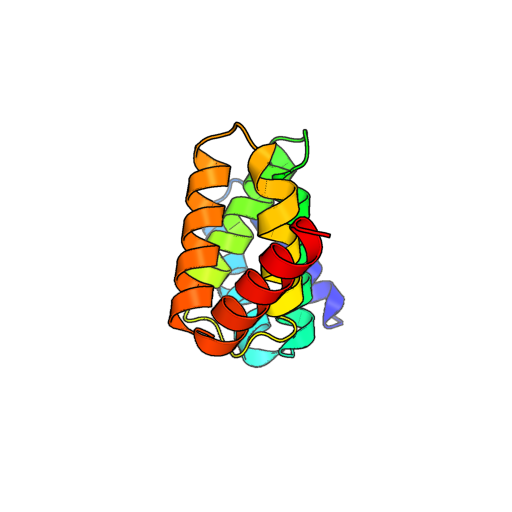.893 8.452 -2.226 1.00 80.94 105 ILE A CA 1
ATOM 827 C C . ILE A 1 105 ? -2.401 8.637 -2.038 1.00 80.94 105 ILE A C 1
ATOM 829 O O . ILE A 1 105 ? -3.093 7.680 -1.697 1.00 80.94 105 ILE A O 1
ATOM 833 N N . ARG A 1 106 ? -2.957 9.813 -2.364 1.00 85.38 106 ARG A N 1
ATOM 834 C CA . ARG A 1 106 ? -4.419 10.026 -2.326 1.00 85.38 106 ARG A CA 1
ATOM 835 C C . ARG A 1 106 ? -5.176 9.032 -3.200 1.00 85.38 106 ARG A C 1
ATOM 837 O O . ARG A 1 106 ? -6.251 8.572 -2.827 1.00 85.38 106 ARG A O 1
ATOM 844 N N . ARG A 1 107 ? -4.624 8.686 -4.365 1.00 84.19 107 ARG A N 1
ATOM 845 C CA . ARG A 1 107 ? -5.235 7.710 -5.271 1.00 84.19 107 ARG A CA 1
ATOM 846 C C . ARG A 1 107 ? -5.181 6.288 -4.711 1.00 84.19 107 ARG A C 1
ATOM 848 O O . ARG A 1 107 ? -6.132 5.542 -4.921 1.00 84.19 107 ARG A O 1
ATOM 855 N N . ILE A 1 108 ? -4.112 5.927 -3.999 1.00 81.94 108 ILE A N 1
ATOM 856 C CA . ILE A 1 108 ? -4.018 4.656 -3.261 1.00 81.94 108 ILE A CA 1
ATOM 857 C C . ILE A 1 108 ? -5.095 4.616 -2.184 1.00 81.94 108 ILE A C 1
ATOM 859 O O . ILE A 1 108 ? -5.890 3.683 -2.164 1.00 81.94 108 ILE A O 1
ATOM 863 N N . LEU A 1 109 ? -5.172 5.661 -1.357 1.00 86.25 109 LEU A N 1
ATOM 864 C CA . LEU A 1 109 ? -6.158 5.760 -0.287 1.00 86.25 109 LEU A CA 1
ATOM 865 C C . LEU A 1 109 ? -7.587 5.623 -0.826 1.00 86.25 109 LEU A C 1
ATOM 867 O O . LEU A 1 109 ? -8.367 4.839 -0.302 1.00 86.25 109 LEU A O 1
ATOM 871 N N . TYR A 1 110 ? -7.909 6.314 -1.923 1.00 87.06 110 TYR A N 1
ATOM 872 C CA . TYR A 1 110 ? -9.212 6.193 -2.578 1.00 87.06 110 TYR A CA 1
ATOM 873 C C . TYR A 1 110 ? -9.531 4.749 -2.995 1.00 87.06 110 TYR A C 1
ATOM 875 O O . TYR A 1 110 ? -10.646 4.274 -2.795 1.00 87.06 110 TYR A O 1
ATOM 883 N N . LEU A 1 111 ? -8.552 4.036 -3.554 1.00 84.00 111 LEU A N 1
ATOM 884 C CA . LEU A 1 111 ? -8.731 2.651 -3.989 1.00 84.00 111 LEU A CA 1
ATOM 885 C C . LEU A 1 111 ? -8.863 1.674 -2.816 1.00 84.00 111 LEU A C 1
ATOM 887 O O . LEU A 1 111 ? -9.662 0.740 -2.901 1.00 84.00 111 LEU A O 1
ATOM 891 N N . LEU A 1 112 ? -8.129 1.906 -1.724 1.00 86.94 112 LEU A N 1
ATOM 892 C CA . LEU A 1 112 ? -8.275 1.140 -0.486 1.00 86.94 112 LEU A CA 1
ATOM 893 C C . LEU A 1 112 ? -9.660 1.362 0.123 1.00 86.94 112 LEU A C 1
ATOM 895 O O . LEU A 1 112 ? -10.341 0.391 0.423 1.00 86.94 112 LEU A O 1
ATOM 899 N N . VAL A 1 113 ? -10.128 2.611 0.199 1.00 89.38 113 VAL A N 1
ATOM 900 C CA . VAL A 1 113 ? -11.481 2.936 0.681 1.00 89.38 113 VAL A CA 1
ATOM 901 C C . VAL A 1 113 ? -12.553 2.271 -0.181 1.00 89.38 113 VAL A C 1
ATOM 903 O O . VAL A 1 113 ? -13.515 1.744 0.364 1.00 89.38 113 VAL A O 1
ATOM 906 N N . GLN A 1 114 ? -12.403 2.256 -1.511 1.00 87.50 114 GLN A N 1
ATOM 907 C CA . GLN A 1 114 ? -13.371 1.588 -2.389 1.00 87.50 114 GLN A CA 1
ATOM 908 C C . GLN A 1 114 ? -13.402 0.064 -2.228 1.00 87.50 114 GLN A C 1
ATOM 910 O O . GLN A 1 114 ? -14.451 -0.534 -2.447 1.00 87.50 114 GLN A O 1
ATOM 915 N N . SER A 1 115 ? -12.267 -0.561 -1.913 1.00 85.00 115 SER A N 1
ATOM 916 C CA . SER A 1 115 ? -12.135 -2.026 -1.939 1.00 85.00 115 SER A CA 1
ATOM 917 C C . SER A 1 115 ? -12.231 -2.670 -0.550 1.00 85.00 115 SER A C 1
ATOM 919 O O . SER A 1 115 ? -12.600 -3.834 -0.454 1.00 85.00 115 SER A O 1
ATOM 921 N N . TYR A 1 116 ? -11.916 -1.918 0.508 1.00 89.56 116 TYR A N 1
ATOM 922 C CA . TYR A 1 116 ? -11.807 -2.371 1.902 1.00 89.56 116 TYR A CA 1
ATOM 923 C C . TYR A 1 116 ? -12.451 -1.354 2.855 1.00 89.56 116 TYR A C 1
ATOM 925 O O . TYR A 1 116 ? -11.871 -0.986 3.874 1.00 89.56 116 TYR A O 1
ATOM 933 N N . THR A 1 117 ? -13.631 -0.841 2.493 1.00 91.56 117 THR A N 1
ATOM 934 C CA . THR A 1 117 ? -14.283 0.291 3.173 1.00 91.56 117 THR A CA 1
ATOM 935 C C . THR A 1 117 ? -14.333 0.129 4.693 1.00 91.56 117 THR A C 1
ATOM 937 O O . THR A 1 117 ? -13.884 1.024 5.407 1.00 91.56 117 THR A O 1
ATOM 940 N N . ASP A 1 118 ? -14.818 -1.014 5.178 1.00 93.25 118 ASP A N 1
ATOM 941 C CA . ASP A 1 118 ? -15.002 -1.258 6.612 1.00 93.25 118 ASP A CA 1
ATOM 942 C C . ASP A 1 118 ? -13.669 -1.272 7.367 1.00 93.25 118 ASP A C 1
ATOM 944 O O . ASP A 1 118 ? -13.528 -0.596 8.384 1.00 93.25 118 ASP A O 1
ATOM 948 N N . GLU A 1 119 ? -12.665 -1.982 6.844 1.00 93.50 119 GLU A N 1
ATOM 949 C CA . GLU A 1 119 ? -11.335 -2.059 7.460 1.00 93.50 119 GLU A CA 1
ATOM 950 C C . GLU A 1 119 ? -10.671 -0.678 7.517 1.00 93.50 119 GLU A C 1
ATOM 952 O O . GLU A 1 119 ? -10.116 -0.301 8.550 1.00 93.50 119 GLU A O 1
ATOM 957 N N . VAL A 1 120 ? -10.786 0.121 6.448 1.00 93.62 120 VAL A N 1
ATOM 958 C CA . VAL A 1 120 ? -10.236 1.484 6.418 1.00 93.62 120 VAL A CA 1
ATOM 959 C C . VAL A 1 120 ? -10.939 2.387 7.433 1.00 93.62 120 VAL A C 1
ATOM 961 O O . VAL A 1 120 ? -10.264 3.086 8.187 1.00 93.62 120 VAL A O 1
ATOM 964 N N . ILE A 1 121 ? -12.275 2.372 7.486 1.00 93.88 121 ILE A N 1
ATOM 965 C CA . ILE A 1 121 ? -13.045 3.198 8.428 1.00 93.88 121 ILE A CA 1
ATOM 966 C C . ILE A 1 121 ? -12.706 2.825 9.875 1.00 93.88 121 ILE A C 1
ATOM 968 O O . ILE A 1 121 ? -12.403 3.711 10.673 1.00 93.88 121 ILE A O 1
ATOM 972 N N . LEU A 1 122 ? -12.710 1.530 10.208 1.00 95.56 122 LEU A N 1
ATOM 973 C CA . LEU A 1 122 ? -12.380 1.047 11.552 1.00 95.56 122 LEU A CA 1
ATOM 974 C C . LEU A 1 122 ? -10.953 1.425 11.958 1.00 95.56 122 LEU A C 1
ATOM 976 O O . LEU A 1 122 ? -10.729 1.855 13.089 1.00 95.56 122 LEU A O 1
ATOM 980 N N . THR A 1 123 ? -10.000 1.322 11.030 1.00 95.19 123 THR A N 1
ATOM 981 C CA . THR A 1 123 ? -8.608 1.715 11.278 1.00 95.19 123 THR A CA 1
ATOM 982 C C . THR A 1 123 ? -8.497 3.212 11.567 1.00 95.19 123 THR A C 1
ATOM 984 O O . THR A 1 123 ? -7.850 3.605 12.533 1.00 95.19 123 THR A O 1
ATOM 987 N N . LEU A 1 124 ? -9.162 4.061 10.777 1.00 92.25 124 LEU A N 1
ATOM 988 C CA . LEU A 1 124 ? -9.143 5.510 10.995 1.00 92.25 124 LEU A CA 1
ATOM 989 C C . LEU A 1 124 ? -9.779 5.900 12.336 1.00 92.25 124 LEU A C 1
ATOM 991 O O . LEU A 1 124 ? -9.222 6.742 13.038 1.00 92.25 124 LEU A O 1
ATOM 995 N N . PHE A 1 125 ? -10.893 5.269 12.723 1.00 93.62 125 PHE A N 1
ATOM 996 C CA . PHE A 1 125 ? -11.494 5.485 14.044 1.00 93.62 125 PHE A CA 1
ATOM 997 C C . PHE A 1 125 ? -10.533 5.113 15.172 1.00 93.62 125 PHE A C 1
ATOM 999 O O . PHE A 1 125 ? -10.327 5.911 16.082 1.00 93.62 125 PHE A O 1
ATOM 1006 N N . LYS A 1 126 ? -9.884 3.948 15.076 1.00 93.69 126 LYS A N 1
ATOM 1007 C CA . LYS A 1 126 ? -8.889 3.504 16.058 1.00 93.69 126 LYS A CA 1
ATOM 1008 C C . LYS A 1 126 ? -7.744 4.516 16.206 1.00 93.69 126 LYS A C 1
ATOM 1010 O O . LYS A 1 126 ? -7.408 4.888 17.325 1.00 93.69 126 LYS A O 1
ATOM 1015 N N . ILE A 1 127 ? -7.189 5.004 15.093 1.00 91.50 127 ILE A N 1
ATOM 1016 C CA . ILE A 1 127 ? -6.121 6.018 15.106 1.00 91.50 127 ILE A CA 1
ATOM 1017 C C . ILE A 1 127 ? -6.589 7.303 15.805 1.00 91.50 127 ILE A C 1
ATOM 1019 O O . ILE A 1 127 ? -5.840 7.894 16.586 1.00 91.50 127 ILE A O 1
ATOM 1023 N N . MET A 1 128 ? -7.817 7.751 15.526 1.00 87.62 128 MET A N 1
ATOM 1024 C CA . MET A 1 128 ? -8.383 8.955 16.139 1.00 87.62 128 MET A CA 1
ATOM 1025 C C . MET A 1 128 ? -8.579 8.791 17.649 1.00 87.62 128 MET A C 1
ATOM 1027 O O . MET A 1 128 ? -8.209 9.694 18.397 1.00 87.62 128 MET A O 1
ATOM 1031 N N . ASP A 1 129 ? -9.095 7.647 18.095 1.00 88.25 129 ASP A N 1
ATOM 1032 C CA . ASP A 1 129 ? -9.297 7.346 19.516 1.00 88.25 129 ASP A CA 1
ATOM 1033 C C . ASP A 1 129 ? -7.968 7.246 20.284 1.00 88.25 129 ASP A C 1
ATOM 1035 O O . ASP A 1 129 ? -7.867 7.694 21.427 1.00 88.25 129 ASP A O 1
ATOM 1039 N N . GLU A 1 130 ? -6.928 6.683 19.663 1.00 83.88 130 GLU A N 1
ATOM 1040 C CA . GLU A 1 130 ? -5.582 6.586 20.246 1.00 83.88 130 GLU A CA 1
ATOM 1041 C C . GLU A 1 130 ? -4.859 7.937 20.280 1.00 83.88 130 GLU A C 1
ATOM 1043 O O . GLU A 1 130 ? -4.111 8.204 21.216 1.00 83.88 130 GLU A O 1
ATOM 1048 N N . SER A 1 131 ? -5.121 8.816 19.310 1.00 73.56 131 SER A N 1
ATOM 1049 C CA . SER A 1 131 ? -4.541 10.167 19.257 1.00 73.56 131 SER A CA 1
ATOM 1050 C C . SER A 1 131 ? -5.161 11.142 20.271 1.00 73.56 131 SER A C 1
ATOM 1052 O O . SER A 1 131 ? -4.618 12.226 20.477 1.00 73.56 131 SER A O 1
ATOM 1054 N N . GLN A 1 132 ? -6.312 10.803 20.865 1.00 60.28 132 GLN A N 1
ATOM 1055 C CA . GLN A 1 132 ? -7.021 11.630 21.856 1.00 60.28 132 GLN A CA 1
ATOM 1056 C C . GLN A 1 132 ? -6.744 11.240 23.320 1.00 60.28 132 GLN A C 1
ATOM 1058 O O . GLN A 1 132 ? -7.308 11.863 24.223 1.00 60.28 132 GLN A O 1
ATOM 1063 N N . LYS A 1 133 ? -5.899 10.232 23.565 1.00 51.97 133 LYS A N 1
ATOM 1064 C CA . LYS A 1 133 ? -5.430 9.834 24.904 1.00 51.97 133 LYS A CA 1
ATOM 1065 C C . LYS A 1 133 ? -4.098 10.486 25.252 1.00 51.97 133 LYS A C 1
ATOM 1067 O O . LYS A 1 133 ? -3.929 10.796 26.452 1.00 51.97 133 LYS A O 1
#

pLDDT: mean 76.98, std 10.48, range [51.97, 95.56]

Foldseek 3Di:
DDLVVLVVCLLVLCLDPDPVSVVVSLVSLLCCQPPPDDLAVNQVLLVCLLVLCLDPDPSSVSSSLSSLCSCLVRQNDRHPPLLVVLVVCVVRVVPDPDPSSNVSSVSVLVSCCVPVVVSNVVSVVVVVVVVVD

InterPro domains:
  IPR045206 Maestro heat-like repeat-containing protein [PTHR23120] (25-126)
  IPR048465 Maestro-like, HEAT-repeats domain [PF21047] (32-126)

Sequence (133 aa):
MERADVIMVALEAMISTNRQDILAASKVLKMILKKYLTPMERADVIMVALEAMISTNRQDILAASKVLKMILKYSIPEIGKVSEIIEYIYFHMYHITESTTQSTIRRILYLLVQSYTDEVILTL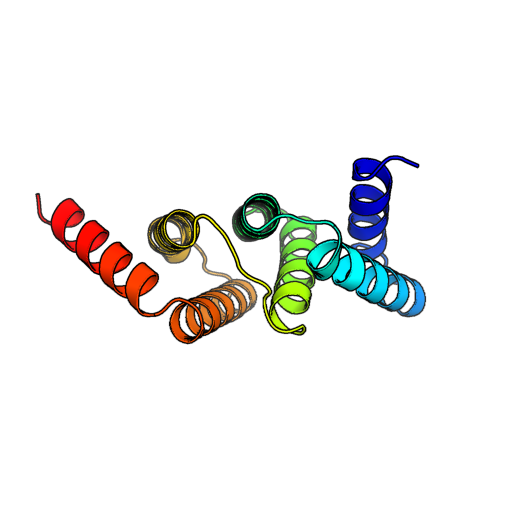FKIMDESQK